Protein AF-A0A0Q8HDQ4-F1 (afdb_monomer_lite)

pLDDT: mean 77.6, std 15.16, range [43.41, 92.31]

Foldseek 3Di:
DDDDPPPPPPPDQDDQQDFLVNLCVDPLSVVVLVVVLVVDDDDDDPVVSVVVSCVRRRGGNNVCCVVVPNPDHPLNSVCSSCVSRVNNVVNVVVVVVVVVVVVVVVVVVVVD

Secondary structure (DSSP, 8-state):
-----------SPP-TTSBHHHHTTSHHHHHHHHHHHHHSPP-SSHHHHHHHHHHHHTSBHHHHHHHTTTSS-HHHHHHHHHHHTT-HHHHHHHHHHHHHHHHHHHHHHTT-

Radius of gyration: 17.99 Å; chains: 1; bounding box: 33×71×30 Å

Structure (mmCIF, N/CA/C/O backbone):
data_AF-A0A0Q8HDQ4-F1
#
_entry.id   AF-A0A0Q8HDQ4-F1
#
loop_
_atom_site.group_PDB
_atom_site.id
_atom_site.type_symbol
_atom_site.label_atom_id
_atom_site.label_alt_id
_atom_site.label_comp_id
_atom_site.label_asym_id
_atom_site.label_entity_id
_atom_site.label_seq_id
_atom_site.pdbx_PDB_ins_code
_atom_site.Cartn_x
_atom_site.Cartn_y
_atom_site.Cartn_z
_atom_site.occupancy
_atom_site.B_iso_or_equiv
_atom_site.auth_seq_id
_atom_site.auth_comp_id
_atom_site.auth_asym_id
_atom_site.auth_atom_id
_atom_site.pdbx_PDB_model_num
ATOM 1 N N . MET A 1 1 ? 16.763 31.680 3.821 1.00 43.41 1 MET A N 1
ATOM 2 C CA . MET A 1 1 ? 16.772 30.256 3.431 1.00 43.41 1 MET A CA 1
ATOM 3 C C . MET A 1 1 ? 15.370 29.881 2.967 1.00 43.41 1 MET A C 1
ATOM 5 O O . MET A 1 1 ? 14.511 29.736 3.828 1.00 43.41 1 MET A O 1
ATOM 9 N N . PRO A 1 2 ? 15.071 29.821 1.659 1.00 46.78 2 PRO A N 1
ATOM 10 C CA . PRO A 1 2 ? 13.781 29.319 1.203 1.00 46.78 2 PRO A CA 1
ATOM 11 C C . PRO A 1 2 ? 13.839 27.786 1.158 1.00 46.78 2 PRO A C 1
ATOM 13 O O . PRO A 1 2 ? 14.585 27.210 0.372 1.00 46.78 2 PRO A O 1
ATOM 16 N N . HIS A 1 3 ? 13.084 27.126 2.036 1.00 46.81 3 HIS A N 1
ATOM 17 C CA . HIS A 1 3 ? 12.751 25.715 1.873 1.00 46.81 3 HIS A CA 1
ATOM 18 C C . HIS A 1 3 ? 11.650 25.639 0.818 1.00 46.81 3 HIS A C 1
ATOM 20 O O . HIS A 1 3 ? 10.523 26.051 1.071 1.00 46.81 3 HIS A O 1
ATOM 26 N N . ASP A 1 4 ? 12.005 25.182 -0.374 1.00 47.94 4 ASP A N 1
ATOM 27 C CA . ASP A 1 4 ? 11.075 24.851 -1.449 1.00 47.94 4 ASP A CA 1
ATOM 28 C C . ASP A 1 4 ? 10.569 23.416 -1.197 1.00 47.94 4 ASP A C 1
ATOM 30 O O . ASP A 1 4 ? 11.363 22.478 -1.314 1.00 47.94 4 ASP A O 1
ATOM 34 N N . PRO A 1 5 ? 9.300 23.184 -0.804 1.00 53.31 5 PRO A N 1
ATOM 35 C CA . PRO A 1 5 ? 8.739 21.844 -0.720 1.00 53.31 5 PRO A CA 1
ATOM 36 C C . PRO A 1 5 ? 8.200 21.422 -2.093 1.00 53.31 5 PRO A C 1
ATOM 38 O O . PRO A 1 5 ? 7.089 20.910 -2.206 1.00 53.31 5 PRO A O 1
ATOM 41 N N . SER A 1 6 ? 8.956 21.646 -3.168 1.00 46.50 6 SER A N 1
ATOM 42 C CA . SER A 1 6 ? 8.668 20.989 -4.437 1.00 46.50 6 SER A CA 1
ATOM 43 C C . SER A 1 6 ? 8.929 19.493 -4.251 1.00 46.50 6 SER A C 1
ATOM 45 O O . SER A 1 6 ? 10.066 19.121 -3.943 1.00 46.50 6 SER A O 1
ATOM 47 N N . PRO A 1 7 ? 7.928 18.603 -4.418 1.00 52.22 7 PRO A N 1
ATOM 48 C CA . PRO A 1 7 ? 8.157 17.170 -4.366 1.00 52.22 7 PRO A CA 1
ATOM 49 C C . PRO A 1 7 ? 9.089 16.830 -5.523 1.00 52.22 7 PRO A C 1
ATOM 51 O O . PRO A 1 7 ? 8.681 16.762 -6.683 1.00 52.22 7 PRO A O 1
ATOM 54 N N . SER A 1 8 ? 10.377 16.707 -5.198 1.00 53.53 8 SER A N 1
ATOM 55 C CA . SER A 1 8 ? 11.424 16.335 -6.135 1.00 53.53 8 SER A CA 1
ATOM 56 C C . SER A 1 8 ? 10.927 15.150 -6.956 1.00 53.53 8 SER A C 1
ATOM 58 O O . SER A 1 8 ? 10.565 14.108 -6.407 1.00 53.53 8 SER A O 1
ATOM 60 N N . LYS A 1 9 ? 10.818 15.350 -8.276 1.00 54.94 9 LYS A N 1
ATOM 61 C CA . LYS A 1 9 ? 10.489 14.301 -9.246 1.00 54.94 9 LYS A CA 1
ATOM 62 C C . LYS A 1 9 ? 11.331 13.086 -8.871 1.00 54.94 9 LYS A C 1
ATOM 64 O O . LYS A 1 9 ? 12.553 13.181 -8.910 1.00 54.94 9 LYS A O 1
ATOM 69 N N . ILE A 1 10 ? 10.705 11.993 -8.444 1.00 56.38 10 ILE A N 1
ATOM 70 C CA . ILE A 1 10 ? 11.423 10.823 -7.932 1.00 56.38 10 ILE A CA 1
ATOM 71 C C . ILE A 1 10 ? 12.290 10.272 -9.078 1.00 56.38 10 ILE A C 1
ATOM 73 O O . ILE A 1 10 ? 11.783 9.651 -10.007 1.00 56.38 10 ILE A O 1
ATOM 77 N N . VAL A 1 11 ? 13.596 10.570 -9.051 1.00 65.56 11 VAL A N 1
ATOM 78 C CA . VAL A 1 11 ? 14.577 10.142 -10.074 1.00 65.56 11 VAL A CA 1
ATOM 79 C C . VAL A 1 11 ? 15.029 8.695 -9.831 1.00 65.56 11 VAL A C 1
ATOM 81 O O . VAL A 1 11 ? 15.531 8.028 -10.734 1.00 65.56 11 VAL A O 1
ATOM 84 N N . ARG A 1 12 ? 14.831 8.182 -8.610 1.00 75.69 12 ARG A N 1
ATOM 85 C CA . ARG A 1 12 ? 15.217 6.825 -8.208 1.00 75.69 12 ARG A CA 1
ATOM 86 C C . ARG A 1 12 ? 14.105 5.806 -8.499 1.00 75.69 12 ARG A C 1
ATOM 88 O O . ARG A 1 12 ? 12.934 6.133 -8.331 1.00 75.69 12 ARG A O 1
ATOM 95 N N . PRO A 1 13 ? 14.439 4.562 -8.885 1.00 87.00 13 PRO A N 1
ATOM 96 C CA . PRO A 1 13 ? 13.456 3.485 -8.942 1.00 87.00 13 PRO A CA 1
ATOM 97 C C . PRO A 1 13 ? 12.749 3.309 -7.593 1.00 87.00 13 PRO A C 1
ATOM 99 O O . PRO A 1 13 ? 13.385 3.416 -6.542 1.00 87.00 13 PRO A O 1
ATOM 102 N N . PHE A 1 14 ? 11.457 2.992 -7.621 1.00 88.56 14 PHE A N 1
ATOM 103 C CA . PHE A 1 14 ? 10.707 2.647 -6.416 1.00 88.56 14 PHE A CA 1
ATOM 104 C C . PHE A 1 14 ? 11.253 1.362 -5.794 1.00 88.56 14 PHE A C 1
ATOM 106 O O . PHE A 1 14 ? 11.672 0.447 -6.511 1.00 88.56 14 PHE A O 1
ATOM 113 N N . THR A 1 15 ? 11.221 1.281 -4.466 1.00 91.31 15 THR A N 1
ATOM 114 C CA . THR A 1 15 ? 11.668 0.107 -3.701 1.00 91.31 15 THR A CA 1
ATOM 115 C C . THR A 1 15 ? 10.662 -0.231 -2.599 1.00 91.31 15 THR A C 1
ATOM 117 O O . THR A 1 15 ? 9.636 0.429 -2.470 1.00 91.31 15 THR A O 1
ATOM 120 N N . ARG A 1 16 ? 10.950 -1.245 -1.775 1.00 89.81 16 ARG A N 1
ATOM 121 C CA . ARG A 1 16 ? 10.137 -1.588 -0.591 1.00 89.81 16 ARG A CA 1
ATOM 122 C C . ARG A 1 16 ? 10.115 -0.483 0.473 1.00 89.81 16 ARG A C 1
ATOM 124 O O . ARG A 1 16 ? 9.169 -0.412 1.247 1.00 89.81 16 ARG A O 1
ATOM 131 N N . GLN A 1 17 ? 11.132 0.380 0.467 1.00 91.62 17 GLN A N 1
ATOM 132 C CA . GLN A 1 17 ? 11.218 1.554 1.339 1.00 91.62 17 GLN A CA 1
ATOM 133 C C . GLN A 1 17 ? 10.399 2.739 0.815 1.00 91.62 17 GLN A C 1
ATOM 135 O O . GLN A 1 17 ? 10.236 3.730 1.518 1.00 91.62 17 GLN A O 1
ATOM 140 N N . SER A 1 18 ? 9.898 2.663 -0.424 1.00 90.56 18 SER A N 1
ATOM 141 C CA . SER A 1 18 ? 9.025 3.703 -0.955 1.00 90.56 18 SER A CA 1
ATOM 142 C C . SER A 1 18 ? 7.678 3.678 -0.250 1.00 90.56 18 SER A C 1
ATOM 144 O O . SER A 1 18 ? 7.105 2.612 -0.001 1.00 90.56 18 SER A O 1
ATOM 146 N N . THR A 1 19 ? 7.171 4.868 0.044 1.00 92.31 19 THR A N 1
ATOM 147 C CA . THR A 1 19 ? 5.862 5.040 0.674 1.00 92.31 19 THR A CA 1
ATOM 148 C C . THR A 1 19 ? 4.747 4.916 -0.358 1.00 92.31 19 THR A C 1
ATOM 150 O O . THR A 1 19 ? 4.958 5.021 -1.574 1.00 92.31 19 THR A O 1
ATOM 153 N N . VAL A 1 20 ? 3.517 4.717 0.110 1.00 88.75 20 VAL A N 1
ATOM 154 C CA . VAL A 1 20 ? 2.354 4.668 -0.788 1.00 88.75 20 VAL A CA 1
ATOM 155 C C . VAL A 1 20 ? 2.106 6.027 -1.440 1.00 88.75 20 VAL A C 1
ATOM 157 O O . VAL A 1 20 ? 1.733 6.080 -2.614 1.00 88.75 20 VAL A O 1
ATOM 160 N N . LEU A 1 21 ? 2.368 7.124 -0.724 1.00 89.12 21 LEU A N 1
ATOM 161 C CA . LEU A 1 21 ? 2.313 8.477 -1.285 1.00 89.12 21 LEU A CA 1
ATOM 162 C C . LEU A 1 21 ? 3.312 8.669 -2.434 1.00 89.12 21 LEU A C 1
ATOM 164 O O . LEU A 1 21 ? 2.931 9.199 -3.479 1.00 89.12 21 LEU A O 1
ATOM 168 N N . GLU A 1 22 ? 4.550 8.184 -2.294 1.00 89.31 22 GLU A N 1
ATOM 169 C CA . GLU A 1 22 ? 5.536 8.211 -3.383 1.00 89.31 22 GLU A CA 1
ATOM 170 C C . GLU A 1 22 ? 5.033 7.420 -4.603 1.00 89.31 22 GLU A C 1
ATOM 172 O O . GLU A 1 22 ? 5.071 7.904 -5.741 1.00 89.31 22 GLU A O 1
ATOM 177 N N . LEU A 1 23 ? 4.502 6.216 -4.374 1.00 88.12 23 LEU A N 1
ATOM 178 C CA . LEU A 1 23 ? 3.989 5.337 -5.429 1.00 88.12 23 LEU A CA 1
ATOM 179 C C . LEU A 1 23 ? 2.746 5.898 -6.125 1.00 88.12 23 LEU A C 1
ATOM 181 O O . LEU A 1 23 ? 2.555 5.637 -7.316 1.00 88.12 23 LEU A O 1
ATOM 185 N N . ALA A 1 24 ? 1.920 6.689 -5.433 1.00 89.50 24 ALA A N 1
ATOM 186 C CA . ALA A 1 24 ? 0.710 7.319 -5.971 1.00 89.50 24 ALA A CA 1
ATOM 187 C C . ALA A 1 24 ? 0.986 8.343 -7.094 1.00 89.50 24 ALA A C 1
ATOM 189 O O . ALA A 1 24 ? 0.070 8.778 -7.800 1.00 89.50 24 ALA A O 1
ATOM 190 N N . SER A 1 25 ? 2.255 8.675 -7.340 1.00 89.00 25 SER A N 1
ATOM 191 C CA . SER A 1 25 ? 2.685 9.350 -8.571 1.00 89.00 25 SER A CA 1
ATOM 192 C C . SER A 1 25 ? 2.490 8.492 -9.839 1.00 89.00 25 SER A C 1
ATOM 194 O O . SER A 1 25 ? 2.462 9.027 -10.947 1.00 89.00 25 SER A O 1
ATOM 196 N N . THR A 1 26 ? 2.290 7.176 -9.695 1.00 89.50 26 THR A N 1
ATOM 197 C CA . THR A 1 26 ? 2.071 6.204 -10.779 1.00 89.50 26 THR A CA 1
ATOM 198 C C . THR A 1 26 ? 0.646 5.638 -10.776 1.00 89.50 26 THR A C 1
ATOM 200 O O . THR A 1 26 ? -0.008 5.582 -9.736 1.00 89.50 26 THR A O 1
ATOM 203 N N . MET A 1 27 ? 0.155 5.154 -11.926 1.00 90.56 27 MET A N 1
ATOM 204 C CA . MET A 1 27 ? -1.179 4.528 -12.021 1.00 90.56 27 MET A CA 1
ATOM 205 C C . MET A 1 27 ? -1.366 3.320 -11.076 1.00 90.56 27 MET A C 1
ATOM 207 O O . MET A 1 27 ? -2.369 3.298 -10.360 1.00 90.56 27 MET A O 1
ATOM 211 N N . PRO A 1 28 ? -0.426 2.350 -10.992 1.00 89.19 28 PRO A N 1
ATOM 212 C CA . PRO A 1 28 ? -0.534 1.237 -10.045 1.00 89.19 28 PRO A CA 1
ATOM 213 C C . PRO A 1 28 ? -0.565 1.700 -8.586 1.00 89.19 28 PRO A C 1
ATOM 215 O O . PRO A 1 28 ? -1.367 1.202 -7.800 1.00 89.19 28 PRO A O 1
ATOM 218 N N . GLY A 1 29 ? 0.258 2.690 -8.227 1.00 90.50 29 GLY A N 1
ATOM 219 C CA . GLY A 1 29 ? 0.264 3.232 -6.871 1.00 90.50 29 GLY A CA 1
ATOM 220 C C . GLY A 1 29 ? -1.012 3.994 -6.515 1.00 90.50 29 GLY A C 1
ATOM 221 O O . GLY A 1 29 ? -1.472 3.887 -5.384 1.00 90.50 29 GLY A O 1
ATOM 222 N N . ARG A 1 30 ? -1.652 4.690 -7.469 1.00 91.50 30 ARG A N 1
ATOM 223 C CA . ARG A 1 30 ? -2.974 5.314 -7.246 1.00 91.50 30 ARG A CA 1
ATOM 224 C C . ARG A 1 30 ? -4.055 4.278 -6.969 1.00 91.50 30 ARG A C 1
ATOM 226 O O . ARG A 1 30 ? -4.841 4.455 -6.042 1.00 91.50 30 ARG A O 1
ATOM 233 N N . ALA A 1 31 ? -4.078 3.198 -7.750 1.00 90.44 31 ALA A N 1
ATOM 234 C CA . ALA A 1 31 ? -5.017 2.102 -7.534 1.00 90.44 31 ALA A CA 1
ATOM 235 C C . ALA A 1 31 ? -4.795 1.443 -6.163 1.00 90.44 31 ALA A C 1
ATOM 237 O O . ALA A 1 31 ? -5.751 1.200 -5.429 1.00 90.44 31 ALA A O 1
ATOM 238 N N . PHE A 1 32 ? -3.533 1.227 -5.785 1.00 90.12 32 PHE A N 1
ATOM 239 C CA . PHE A 1 32 ? -3.178 0.678 -4.479 1.00 90.12 32 PHE A CA 1
ATOM 240 C C . PHE A 1 32 ? -3.561 1.608 -3.319 1.00 90.12 32 PHE A C 1
ATOM 242 O O . PHE A 1 32 ? -4.183 1.152 -2.362 1.00 90.12 32 PHE A O 1
ATOM 249 N N . LYS A 1 33 ? -3.293 2.918 -3.431 1.00 91.81 33 LYS A N 1
ATOM 250 C CA . LYS A 1 33 ? -3.761 3.929 -2.469 1.00 91.81 33 LYS A CA 1
ATOM 251 C C . LYS A 1 33 ? -5.276 3.842 -2.279 1.00 91.81 33 LYS A C 1
ATOM 253 O O . LYS A 1 33 ? -5.741 3.760 -1.150 1.00 91.81 33 LYS A O 1
ATOM 258 N N . ALA A 1 34 ? -6.043 3.816 -3.370 1.00 90.00 34 ALA A N 1
ATOM 259 C CA . ALA A 1 34 ? -7.501 3.723 -3.296 1.00 90.00 34 ALA A CA 1
ATOM 260 C C . ALA A 1 34 ? -7.976 2.433 -2.605 1.00 90.00 34 ALA A C 1
ATOM 262 O O . ALA A 1 34 ? -8.971 2.452 -1.883 1.00 90.00 34 ALA A O 1
ATOM 263 N N . MET A 1 35 ? -7.265 1.318 -2.800 1.00 89.56 35 MET A N 1
ATOM 264 C CA . MET A 1 35 ? -7.550 0.061 -2.109 1.00 89.56 35 MET A CA 1
ATOM 265 C C . MET A 1 35 ? -7.305 0.171 -0.598 1.00 89.56 35 MET A C 1
ATOM 267 O O . MET A 1 35 ? -8.175 -0.237 0.165 1.00 89.56 35 MET A O 1
ATOM 271 N N . ILE A 1 36 ? -6.175 0.746 -0.169 1.00 87.25 36 ILE A N 1
ATOM 272 C CA . ILE A 1 36 ? -5.872 0.960 1.257 1.00 87.25 36 ILE A CA 1
ATOM 273 C C . ILE A 1 36 ? -6.932 1.852 1.895 1.00 87.25 36 ILE A C 1
ATOM 275 O O . ILE A 1 36 ? -7.518 1.475 2.901 1.00 87.25 36 ILE A O 1
ATOM 279 N N . VAL A 1 37 ? -7.236 2.994 1.273 1.00 87.69 37 VAL A N 1
ATOM 280 C CA . VAL A 1 37 ? -8.222 3.957 1.789 1.00 87.69 37 VAL A CA 1
ATOM 281 C C . VAL A 1 37 ? -9.604 3.318 1.962 1.00 87.69 37 VAL A C 1
ATOM 283 O O . VAL A 1 37 ? -10.307 3.613 2.922 1.00 87.69 37 VAL A O 1
ATOM 286 N N . ARG A 1 38 ? -9.989 2.398 1.069 1.00 86.38 38 ARG A N 1
ATOM 287 C CA . ARG A 1 38 ? -11.241 1.632 1.186 1.00 86.38 38 ARG A CA 1
ATOM 288 C C . ARG A 1 38 ? -11.247 0.613 2.323 1.00 86.38 38 ARG A C 1
ATOM 290 O O . ARG A 1 38 ? -12.324 0.204 2.740 1.00 86.38 38 ARG A O 1
ATOM 297 N N . GLN A 1 39 ? -10.079 0.157 2.764 1.00 84.75 39 GLN A N 1
ATOM 298 C CA . GLN A 1 39 ? -9.933 -0.816 3.848 1.00 84.75 39 GLN A CA 1
ATOM 299 C C . GLN A 1 39 ? -9.703 -0.158 5.211 1.00 84.75 39 GLN A C 1
ATOM 301 O O . GLN A 1 39 ? -9.708 -0.865 6.219 1.00 84.75 39 GLN A O 1
ATOM 306 N N . LEU A 1 40 ? -9.500 1.164 5.256 1.00 82.62 40 LEU A N 1
ATOM 307 C CA . LEU A 1 40 ? -9.365 1.885 6.514 1.00 82.62 40 LEU A CA 1
ATOM 308 C C . LEU A 1 40 ? -10.654 1.778 7.340 1.00 82.62 40 LEU A C 1
ATOM 310 O O . LEU A 1 40 ? -11.754 1.774 6.775 1.00 82.62 40 LEU A O 1
ATOM 314 N N . PRO A 1 41 ? -10.531 1.689 8.675 1.00 81.81 41 PRO A N 1
ATOM 315 C CA . PRO A 1 41 ? -11.690 1.679 9.547 1.00 81.81 41 PRO A CA 1
ATOM 316 C C . PRO A 1 41 ? -12.493 2.979 9.382 1.00 81.81 41 PRO A C 1
ATOM 318 O O . PRO A 1 41 ? -11.911 4.043 9.149 1.00 81.81 41 PRO A O 1
ATOM 321 N N . PRO A 1 42 ? -13.829 2.916 9.504 1.00 80.94 42 PRO A N 1
ATOM 322 C CA . PRO A 1 42 ? -14.652 4.114 9.506 1.00 80.94 42 PRO A CA 1
ATOM 323 C C . PRO A 1 42 ? -14.321 4.961 10.739 1.00 80.94 42 PRO A C 1
ATOM 325 O O . PRO A 1 42 ? -14.175 4.439 11.843 1.00 80.94 42 PRO A O 1
ATOM 328 N N . VAL A 1 43 ? -14.229 6.271 10.545 1.00 85.69 43 VAL A N 1
ATOM 329 C CA . VAL A 1 43 ? -13.969 7.257 11.601 1.00 85.69 43 VAL A CA 1
ATOM 330 C C . VAL A 1 43 ? -15.119 8.254 11.679 1.00 85.69 43 VAL A C 1
ATOM 332 O O . VAL A 1 43 ? -15.886 8.403 10.726 1.00 85.69 43 VAL A O 1
ATOM 335 N N . ALA A 1 44 ? -15.260 8.913 12.829 1.00 76.94 44 ALA A N 1
ATOM 336 C CA . ALA A 1 44 ? -16.388 9.797 13.100 1.00 76.94 44 ALA A CA 1
ATOM 337 C C . ALA A 1 44 ? -16.263 11.153 12.389 1.00 76.94 44 ALA A C 1
ATOM 339 O O . ALA A 1 44 ? -17.279 11.765 12.060 1.00 76.94 44 ALA A O 1
ATOM 340 N N . THR A 1 45 ? -15.035 11.621 12.140 1.00 86.50 45 THR A N 1
ATOM 341 C CA . THR A 1 45 ? -14.784 12.929 11.525 1.00 86.50 45 THR A CA 1
ATOM 342 C C . THR A 1 45 ? -13.901 12.840 10.282 1.00 86.50 45 THR A C 1
ATOM 344 O O . THR A 1 45 ? -13.008 12.001 10.182 1.00 86.50 45 THR A O 1
ATOM 347 N N . GLU A 1 46 ? -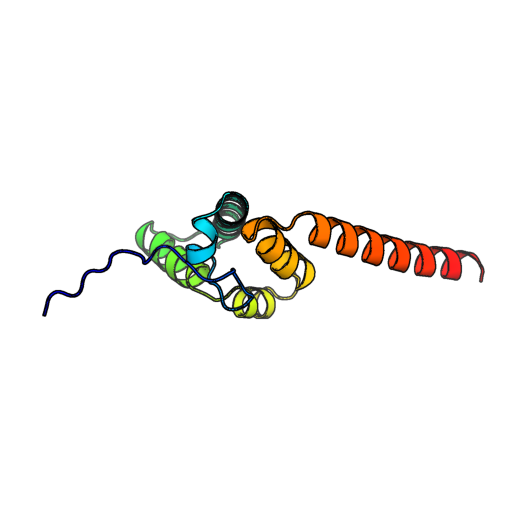14.104 13.764 9.338 1.00 83.50 46 GLU A N 1
ATOM 348 C CA . GLU A 1 46 ? -13.269 13.849 8.129 1.00 83.50 46 GLU A CA 1
ATOM 349 C C . GLU A 1 46 ? -11.812 14.209 8.460 1.00 83.50 46 GLU A C 1
ATOM 351 O O . GLU A 1 46 ? -10.889 13.781 7.776 1.00 83.50 46 GLU A O 1
ATOM 356 N N . LYS A 1 47 ? -11.584 14.955 9.548 1.00 84.69 47 LYS A N 1
ATOM 357 C CA . LYS A 1 47 ? -10.234 15.312 9.994 1.00 84.69 47 LYS A CA 1
ATOM 358 C C . LYS A 1 47 ? -9.460 14.084 10.477 1.00 84.69 47 LYS A C 1
ATOM 360 O O . LYS A 1 47 ? -8.339 13.869 10.032 1.00 84.69 47 LYS A O 1
ATOM 365 N N . GLU A 1 48 ? -10.076 13.249 11.314 1.00 83.81 48 GLU A N 1
ATOM 366 C CA . GLU A 1 48 ? -9.489 11.966 11.733 1.00 83.81 48 GLU A CA 1
ATOM 367 C C . GLU A 1 48 ? -9.273 11.037 10.536 1.00 83.81 48 GLU A C 1
ATOM 369 O O . GLU A 1 48 ? -8.305 10.281 10.500 1.00 83.81 48 GLU A O 1
ATOM 374 N N . ARG A 1 49 ? -10.154 11.115 9.530 1.00 82.44 49 ARG A N 1
ATOM 375 C CA . ARG A 1 49 ? -10.047 10.325 8.300 1.00 82.44 49 ARG A CA 1
ATOM 376 C C . ARG A 1 49 ? -8.801 10.708 7.525 1.00 82.44 49 ARG A C 1
ATOM 378 O O . ARG A 1 49 ? -8.026 9.833 7.151 1.00 82.44 49 ARG A O 1
ATOM 385 N N . GLN A 1 50 ? -8.596 12.006 7.339 1.00 84.56 50 GLN A N 1
ATOM 386 C CA . GLN A 1 50 ? -7.434 12.541 6.647 1.00 84.56 50 GLN A CA 1
ATOM 387 C C . GLN A 1 50 ? -6.138 12.237 7.408 1.00 84.56 50 GLN A C 1
ATOM 389 O O . GLN A 1 50 ? -5.171 11.791 6.799 1.00 84.56 50 GLN A O 1
ATOM 394 N N . GLU A 1 51 ? -6.130 12.397 8.734 1.00 86.06 51 GLU A N 1
ATOM 395 C CA . GLU A 1 51 ? -4.970 12.074 9.576 1.00 86.06 51 GLU A CA 1
ATOM 396 C C . GLU A 1 51 ? -4.617 10.581 9.509 1.00 86.06 51 GLU A C 1
ATOM 398 O O . GLU A 1 51 ? -3.449 10.224 9.356 1.00 86.06 51 GLU A O 1
ATOM 403 N N . LEU A 1 52 ? -5.618 9.697 9.557 1.00 85.81 52 LEU A N 1
ATOM 404 C CA . LEU A 1 52 ? -5.416 8.253 9.442 1.00 85.81 52 LEU A CA 1
ATOM 405 C C . LEU A 1 52 ? -4.934 7.843 8.044 1.00 85.81 52 LEU A C 1
ATOM 407 O O . LEU A 1 52 ? -4.065 6.973 7.917 1.00 85.81 52 LEU A O 1
ATOM 411 N N . GLU A 1 53 ? -5.484 8.461 6.997 1.00 87.44 53 GLU A N 1
ATOM 412 C CA . GLU A 1 53 ? -5.015 8.283 5.624 1.00 87.44 53 GLU A CA 1
ATOM 413 C C . GLU A 1 53 ? -3.553 8.715 5.488 1.00 87.44 53 GLU A C 1
ATOM 415 O O . GLU A 1 53 ? -2.737 7.939 4.991 1.00 87.44 53 GLU A O 1
ATOM 420 N N . ASP A 1 54 ? -3.191 9.903 5.964 1.00 86.25 54 ASP A N 1
ATOM 421 C CA . ASP A 1 54 ? -1.833 10.433 5.837 1.00 86.25 54 ASP A CA 1
ATOM 422 C C . ASP A 1 54 ? -0.820 9.600 6.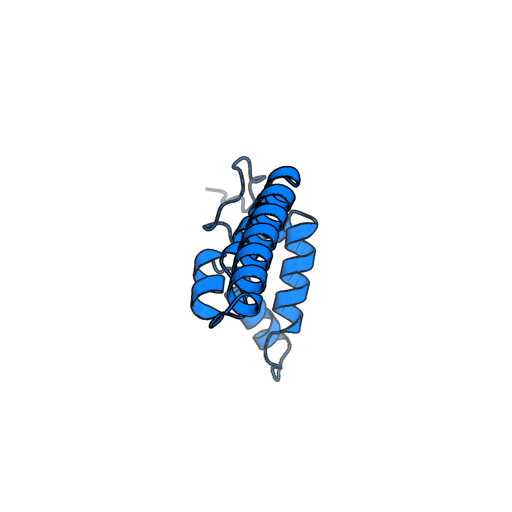635 1.00 86.25 54 ASP A C 1
ATOM 424 O O . ASP A 1 54 ? 0.256 9.283 6.119 1.00 86.25 54 ASP A O 1
ATOM 428 N N . LEU A 1 55 ? -1.190 9.151 7.841 1.00 88.19 55 LEU A N 1
ATOM 429 C CA . LEU A 1 55 ? -0.382 8.230 8.642 1.00 88.19 55 LEU A CA 1
ATOM 430 C C . LEU A 1 55 ? -0.154 6.906 7.912 1.00 88.19 55 LEU A C 1
ATOM 432 O O . LEU A 1 55 ? 0.984 6.466 7.775 1.00 88.19 55 LEU A O 1
ATOM 436 N N . THR A 1 56 ? -1.220 6.282 7.408 1.00 86.25 56 THR A N 1
ATOM 437 C CA . THR A 1 56 ? -1.129 4.957 6.777 1.00 86.25 56 THR A CA 1
ATOM 438 C C . THR A 1 56 ? -0.389 5.016 5.441 1.00 86.25 56 THR A C 1
ATOM 440 O O . THR A 1 56 ? 0.423 4.147 5.129 1.00 86.25 56 THR A O 1
ATOM 443 N N . LEU A 1 57 ? -0.648 6.043 4.630 1.00 88.62 57 LEU A N 1
ATOM 444 C CA . LEU A 1 57 ? -0.055 6.192 3.299 1.00 88.62 57 LEU A CA 1
ATOM 445 C C . LEU A 1 57 ? 1.392 6.707 3.348 1.00 88.62 57 LEU A C 1
ATOM 447 O O . LEU A 1 57 ? 2.142 6.521 2.381 1.00 88.62 57 LEU A O 1
ATOM 451 N N . GLY A 1 58 ? 1.777 7.341 4.458 1.00 87.56 58 GLY A N 1
ATOM 452 C CA . GLY A 1 58 ? 3.146 7.752 4.755 1.00 87.56 58 GLY A CA 1
ATOM 453 C C . GLY A 1 58 ? 4.069 6.597 5.145 1.00 87.56 58 GLY A C 1
ATOM 454 O O . GLY A 1 58 ? 5.287 6.766 5.102 1.00 87.56 58 GLY A O 1
ATOM 455 N N . LEU A 1 59 ? 3.528 5.420 5.475 1.00 89.12 59 LEU A N 1
ATOM 456 C CA . LEU A 1 59 ? 4.343 4.257 5.815 1.00 89.12 59 LEU A CA 1
ATOM 457 C C . LEU A 1 59 ? 5.043 3.659 4.579 1.00 89.12 59 LEU A C 1
ATOM 459 O O . LEU A 1 59 ? 4.466 3.629 3.481 1.00 89.12 59 LEU A O 1
ATOM 463 N N . PRO A 1 60 ? 6.272 3.134 4.744 1.00 91.56 60 PRO A N 1
ATOM 464 C CA . PRO A 1 60 ? 6.915 2.295 3.739 1.00 91.56 60 PRO A CA 1
ATOM 465 C C . PRO A 1 60 ? 6.080 1.050 3.417 1.00 91.56 60 PRO A C 1
ATOM 467 O O . PRO A 1 60 ? 5.406 0.495 4.290 1.00 91.56 60 PRO A O 1
ATOM 470 N N . LEU A 1 61 ? 6.171 0.555 2.177 1.00 89.25 61 LEU A N 1
ATOM 471 C CA . LEU A 1 61 ? 5.511 -0.699 1.788 1.00 89.25 61 LEU A CA 1
ATOM 472 C C . LEU A 1 61 ? 5.918 -1.887 2.668 1.00 89.25 61 LEU A C 1
ATOM 474 O O . LEU A 1 61 ? 5.077 -2.735 2.947 1.00 89.25 61 LEU A O 1
ATOM 478 N N . GLU A 1 62 ? 7.183 -1.960 3.083 1.00 91.06 62 GLU A N 1
ATOM 479 C CA . GLU A 1 62 ? 7.670 -2.984 4.018 1.00 91.06 62 GLU A CA 1
ATOM 480 C C . GLU A 1 62 ? 6.873 -2.980 5.324 1.00 91.06 62 GLU A C 1
ATOM 482 O O . GLU A 1 62 ? 6.280 -3.993 5.685 1.00 91.06 62 GLU A O 1
ATOM 487 N N . THR A 1 63 ? 6.764 -1.818 5.964 1.00 89.94 63 THR A N 1
ATOM 488 C CA . THR A 1 63 ? 6.012 -1.663 7.210 1.00 89.94 63 THR A CA 1
ATOM 489 C C . THR A 1 63 ? 4.537 -2.017 7.022 1.00 89.94 63 THR A C 1
ATOM 491 O O . THR A 1 63 ? 3.941 -2.665 7.877 1.00 89.94 63 THR A O 1
ATOM 494 N N . LEU A 1 64 ? 3.940 -1.664 5.878 1.00 88.50 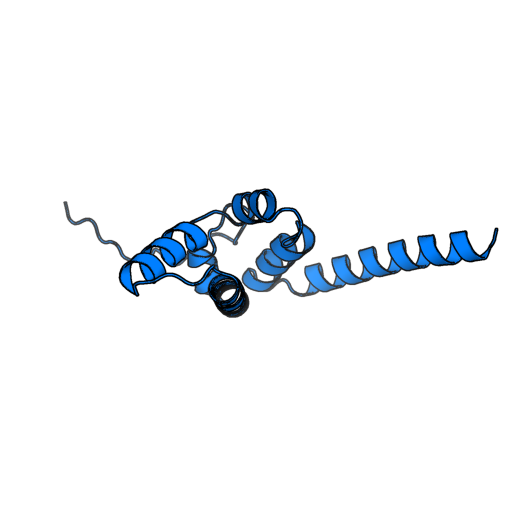64 LEU A N 1
ATOM 495 C CA . LEU A 1 64 ? 2.565 -2.065 5.571 1.00 88.50 64 LEU A CA 1
ATOM 496 C C . LEU A 1 64 ? 2.413 -3.582 5.425 1.00 88.50 64 LEU A C 1
ATOM 498 O O . LEU A 1 64 ? 1.413 -4.123 5.879 1.00 88.50 64 LEU A O 1
ATOM 502 N N . VAL A 1 65 ? 3.372 -4.283 4.814 1.00 89.25 65 VAL A N 1
ATOM 503 C CA . VAL A 1 65 ? 3.340 -5.754 4.703 1.00 89.25 65 VAL A CA 1
ATOM 504 C C . VAL A 1 65 ? 3.419 -6.400 6.085 1.00 89.25 65 VAL A C 1
ATOM 506 O O . VAL A 1 65 ? 2.654 -7.320 6.371 1.00 89.25 65 VAL A O 1
ATOM 509 N N . GLU A 1 66 ? 4.307 -5.904 6.945 1.00 88.31 66 GLU A N 1
ATOM 510 C CA . GLU A 1 66 ? 4.498 -6.411 8.307 1.00 88.31 66 GLU A CA 1
ATOM 511 C C . GLU A 1 66 ? 3.254 -6.211 9.181 1.00 88.31 66 GLU A C 1
ATOM 513 O O . GLU A 1 66 ? 2.814 -7.144 9.851 1.00 88.31 66 GLU A O 1
ATOM 518 N N . LEU A 1 67 ? 2.638 -5.027 9.119 1.00 87.94 67 LEU A N 1
ATOM 519 C CA . LEU A 1 67 ? 1.436 -4.694 9.892 1.00 87.94 67 LEU A CA 1
ATOM 520 C C . LEU A 1 67 ? 0.155 -5.317 9.333 1.00 87.94 67 LEU A C 1
ATOM 522 O O . LEU A 1 67 ? -0.866 -5.368 10.011 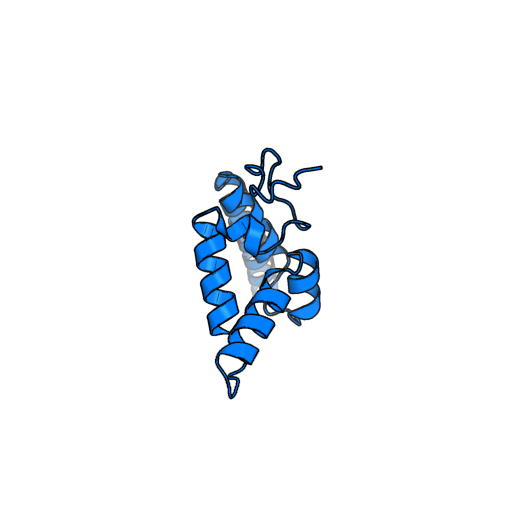1.00 87.94 67 LEU A O 1
ATOM 526 N N . SER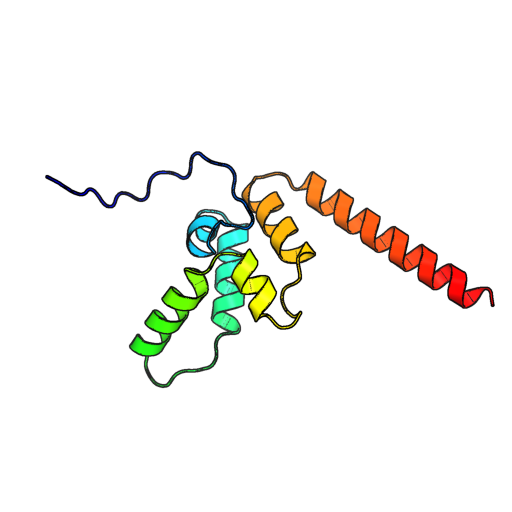 A 1 68 ? 0.175 -5.782 8.086 1.00 82.56 68 SER A N 1
ATOM 527 C CA . SER A 1 68 ? -1.033 -6.245 7.413 1.00 82.56 68 SER A CA 1
ATOM 528 C C . SER A 1 68 ? -1.497 -7.646 7.844 1.00 82.56 68 SER A C 1
ATOM 530 O O . SER A 1 68 ? -2.496 -8.128 7.297 1.00 82.56 68 SER A O 1
ATOM 532 N N . GLU A 1 69 ? -0.792 -8.318 8.761 1.00 83.12 69 GLU A N 1
ATOM 533 C CA . GLU A 1 69 ? -1.130 -9.664 9.264 1.00 83.12 69 GLU A CA 1
ATOM 534 C C . GLU A 1 69 ? -1.408 -10.675 8.129 1.00 83.12 69 GLU A C 1
ATOM 536 O O . GLU A 1 69 ? -2.292 -11.526 8.201 1.00 83.12 69 GLU A O 1
ATOM 541 N N . GLY A 1 70 ? -0.675 -10.550 7.016 1.00 79.88 70 GLY A N 1
ATOM 542 C CA . GLY A 1 70 ? -0.804 -11.427 5.849 1.00 79.88 70 GLY A CA 1
ATOM 543 C C . GLY A 1 70 ? -1.852 -11.024 4.802 1.00 79.88 70 GLY A C 1
ATOM 544 O O . GLY A 1 70 ? -1.897 -11.663 3.750 1.00 79.88 70 GLY A O 1
ATOM 545 N N . LYS A 1 71 ? -2.649 -9.960 5.006 1.00 82.69 71 LYS A N 1
ATOM 546 C CA . LYS A 1 71 ? -3.569 -9.448 3.957 1.00 82.69 71 LYS A CA 1
ATOM 547 C C . LYS A 1 71 ? -2.801 -8.832 2.776 1.00 82.69 71 LYS A C 1
ATOM 549 O O . LYS A 1 71 ? -3.198 -8.989 1.623 1.00 82.69 71 LYS A O 1
ATOM 554 N N . LEU A 1 72 ? -1.671 -8.186 3.055 1.00 86.75 72 LEU A N 1
ATOM 555 C CA . LEU A 1 72 ? -0.696 -7.698 2.092 1.00 86.75 72 LEU A CA 1
ATOM 556 C C . LEU A 1 72 ? 0.534 -8.598 2.166 1.00 86.75 72 LEU A C 1
ATOM 558 O O . LEU A 1 72 ? 1.223 -8.651 3.178 1.00 86.75 72 LEU A O 1
ATOM 562 N N . THR A 1 73 ? 0.813 -9.320 1.086 1.00 88.06 73 THR A N 1
ATOM 563 C CA . THR A 1 73 ? 1.981 -10.204 1.020 1.00 88.06 73 THR A CA 1
ATOM 564 C C . THR A 1 73 ? 3.156 -9.508 0.344 1.00 88.06 73 THR A C 1
ATOM 566 O O . THR A 1 73 ? 2.977 -8.641 -0.516 1.00 88.06 73 THR A O 1
ATOM 569 N N . TRP 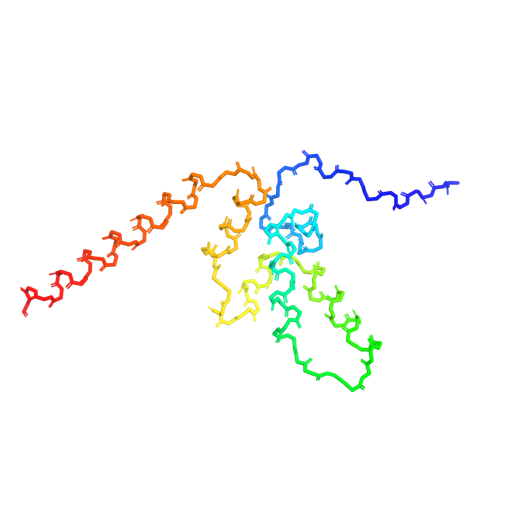A 1 74 ? 4.373 -9.969 0.641 1.00 88.00 74 TRP A N 1
ATOM 570 C CA . TRP A 1 74 ? 5.588 -9.541 -0.059 1.00 88.00 74 TRP A CA 1
ATOM 571 C C . TRP A 1 74 ? 5.493 -9.679 -1.585 1.00 88.00 74 TRP A C 1
ATOM 573 O O . TRP A 1 74 ? 6.035 -8.854 -2.315 1.00 88.00 74 TRP A O 1
ATOM 583 N N . GLY A 1 75 ? 4.750 -10.675 -2.082 1.00 87.12 75 GLY A N 1
ATOM 584 C CA . GLY A 1 75 ? 4.503 -10.840 -3.514 1.00 87.12 75 GLY A CA 1
ATOM 585 C C . GLY A 1 75 ? 3.672 -9.704 -4.120 1.00 87.12 75 GLY A C 1
ATOM 586 O O . GLY A 1 75 ? 3.953 -9.282 -5.243 1.00 87.12 75 GLY A O 1
ATOM 587 N N . ILE A 1 76 ? 2.687 -9.180 -3.382 1.00 86.56 76 ILE A N 1
ATOM 588 C CA . ILE A 1 76 ? 1.869 -8.035 -3.813 1.00 86.56 76 ILE A CA 1
ATOM 589 C C . ILE A 1 76 ? 2.709 -6.757 -3.786 1.00 86.56 76 ILE A C 1
ATOM 591 O O . ILE A 1 76 ? 2.734 -6.036 -4.783 1.00 86.56 76 ILE A O 1
ATOM 595 N N . ALA A 1 77 ? 3.446 -6.513 -2.698 1.00 88.69 77 ALA A N 1
ATOM 596 C CA . ALA A 1 77 ? 4.319 -5.345 -2.573 1.00 88.69 77 ALA A CA 1
ATOM 597 C C . ALA A 1 77 ? 5.395 -5.311 -3.673 1.00 88.69 77 ALA A C 1
ATOM 599 O O . ALA A 1 77 ? 5.560 -4.300 -4.354 1.00 88.69 77 ALA A O 1
ATOM 600 N N . ASP A 1 78 ? 6.065 -6.437 -3.929 1.00 89.56 78 ASP A N 1
ATOM 601 C CA . ASP A 1 78 ? 7.067 -6.525 -4.991 1.00 89.56 78 ASP A CA 1
ATOM 602 C C . ASP A 1 78 ? 6.452 -6.356 -6.392 1.00 89.56 78 ASP A C 1
ATOM 604 O O . ASP A 1 78 ? 7.069 -5.754 -7.273 1.00 89.56 78 ASP A O 1
ATOM 608 N N . SER A 1 79 ? 5.233 -6.861 -6.613 1.00 87.25 79 SER A N 1
ATOM 609 C CA . SER A 1 79 ? 4.524 -6.676 -7.886 1.00 87.25 79 SER A CA 1
ATOM 610 C C . SER A 1 79 ? 4.140 -5.217 -8.103 1.00 87.25 79 SER A C 1
ATOM 612 O O . SER A 1 79 ? 4.293 -4.701 -9.208 1.00 87.25 79 SER A O 1
ATOM 614 N N . LEU A 1 80 ? 3.694 -4.530 -7.051 1.00 88.81 80 LEU A N 1
ATOM 615 C CA . LEU A 1 80 ? 3.401 -3.103 -7.094 1.00 88.81 80 LEU A CA 1
ATOM 616 C C . LEU A 1 80 ? 4.653 -2.292 -7.442 1.00 88.81 80 LEU A C 1
ATOM 618 O O . LEU A 1 80 ? 4.596 -1.435 -8.322 1.00 88.81 80 LEU A O 1
ATOM 622 N N . VAL A 1 81 ? 5.789 -2.603 -6.812 1.00 90.31 81 VAL A N 1
ATOM 623 C CA . VAL A 1 81 ? 7.082 -1.969 -7.104 1.00 90.31 81 VAL A CA 1
ATOM 624 C C . VAL A 1 81 ? 7.510 -2.219 -8.553 1.00 90.31 81 VAL A C 1
ATOM 626 O O . VAL A 1 81 ? 7.937 -1.290 -9.240 1.00 90.31 81 VAL A O 1
ATOM 629 N N . ASP A 1 82 ? 7.383 -3.447 -9.058 1.00 89.31 82 ASP A N 1
ATOM 630 C CA . ASP A 1 82 ? 7.725 -3.763 -10.448 1.00 89.31 82 ASP A CA 1
ATOM 631 C C . ASP A 1 82 ? 6.807 -3.041 -11.448 1.00 89.31 82 ASP A C 1
ATOM 633 O O . ASP A 1 82 ? 7.290 -2.530 -12.463 1.00 89.31 82 ASP A O 1
ATOM 637 N N . LEU A 1 83 ? 5.505 -2.936 -11.162 1.00 88.06 83 LEU A N 1
ATOM 638 C CA . LEU A 1 83 ? 4.552 -2.193 -11.993 1.00 88.06 83 LEU A CA 1
ATOM 639 C C . LEU A 1 83 ? 4.820 -0.684 -11.968 1.00 88.06 83 LEU A C 1
ATOM 641 O O . LEU A 1 83 ? 4.847 -0.056 -13.027 1.00 88.06 83 LEU A O 1
ATOM 645 N N . ALA A 1 84 ? 5.070 -0.105 -10.791 1.00 88.06 84 ALA A N 1
ATOM 646 C CA . ALA A 1 84 ? 5.410 1.310 -10.640 1.00 88.06 84 ALA A CA 1
ATOM 647 C C . ALA A 1 84 ? 6.708 1.665 -11.387 1.00 88.06 84 ALA A C 1
ATOM 649 O O . ALA A 1 84 ? 6.809 2.722 -12.007 1.00 88.06 84 ALA A O 1
ATOM 650 N N . ASN A 1 85 ? 7.664 0.732 -11.426 1.00 89.06 85 ASN A N 1
ATOM 651 C CA . ASN A 1 85 ? 8.911 0.851 -12.182 1.00 89.06 85 ASN A CA 1
ATOM 652 C C . ASN A 1 85 ? 8.791 0.482 -13.676 1.00 89.06 85 ASN A C 1
ATOM 654 O O . ASN A 1 85 ? 9.817 0.379 -14.351 1.00 89.06 85 ASN A O 1
ATOM 658 N N . ARG A 1 86 ? 7.577 0.265 -14.209 1.00 84.88 86 ARG A N 1
ATOM 659 C CA . ARG A 1 86 ? 7.319 -0.131 -15.611 1.00 84.88 86 ARG A CA 1
ATOM 660 C C . ARG A 1 86 ? 8.045 -1.421 -16.034 1.00 84.88 86 ARG A C 1
ATOM 662 O O . ARG A 1 86 ? 8.512 -1.539 -17.165 1.00 84.88 86 ARG A O 1
ATOM 669 N N . LYS A 1 87 ? 8.135 -2.409 -15.138 1.00 84.56 87 LYS A N 1
ATOM 670 C CA . LYS A 1 87 ? 8.744 -3.734 -15.382 1.00 84.56 87 LYS A CA 1
ATOM 671 C C . LYS A 1 87 ? 7.719 -4.885 -15.278 1.00 84.56 87 LYS A C 1
ATOM 673 O O . LYS A 1 87 ? 7.953 -5.836 -14.527 1.00 84.56 87 LYS A O 1
ATOM 678 N N . PRO A 1 88 ? 6.604 -4.865 -16.038 1.00 77.19 88 PRO A N 1
ATOM 679 C CA . PRO A 1 88 ? 5.521 -5.854 -15.918 1.00 77.19 88 PRO A CA 1
ATOM 680 C C . PRO A 1 88 ? 5.961 -7.305 -16.186 1.00 77.19 88 PRO A C 1
ATOM 682 O O . PRO A 1 88 ? 5.430 -8.239 -15.589 1.00 77.19 88 PRO A O 1
ATOM 685 N N . GLN A 1 89 ? 6.992 -7.518 -17.008 1.00 77.25 89 GLN A N 1
ATOM 686 C CA . GLN A 1 89 ? 7.578 -8.834 -17.285 1.00 77.25 89 GLN A CA 1
ATOM 687 C C . GLN A 1 89 ? 8.063 -9.573 -16.024 1.00 77.25 89 GLN A C 1
ATOM 689 O O . GLN A 1 89 ? 8.051 -10.805 -15.980 1.00 77.25 89 GLN A O 1
ATOM 694 N N . ARG A 1 90 ? 8.468 -8.843 -14.974 1.00 74.81 90 ARG A N 1
ATOM 695 C CA . ARG A 1 90 ? 8.907 -9.438 -13.700 1.00 74.81 90 ARG A CA 1
ATOM 696 C C . ARG A 1 90 ? 7.732 -9.976 -12.884 1.00 74.81 90 ARG A C 1
ATOM 698 O O . ARG A 1 90 ? 7.871 -11.023 -12.253 1.00 74.81 90 ARG A O 1
ATOM 705 N N . VAL A 1 91 ? 6.570 -9.329 -12.977 1.00 72.00 91 VAL A N 1
ATOM 706 C CA . VAL A 1 91 ? 5.317 -9.770 -12.344 1.00 72.00 91 VAL A CA 1
ATOM 707 C C . VAL A 1 91 ? 4.851 -11.091 -12.950 1.00 72.00 91 VAL A C 1
ATOM 709 O O . VAL A 1 91 ? 4.598 -12.050 -12.225 1.00 72.00 91 VAL A O 1
ATOM 712 N N . ILE A 1 92 ? 4.836 -11.182 -14.283 1.00 64.25 92 ILE A N 1
ATOM 713 C CA . ILE A 1 92 ? 4.427 -12.393 -15.013 1.00 64.25 92 ILE A CA 1
ATOM 714 C C . ILE A 1 92 ? 5.346 -13.568 -14.661 1.00 64.25 92 ILE A C 1
ATOM 716 O O . ILE A 1 92 ? 4.874 -14.659 -14.352 1.00 64.25 92 ILE A O 1
ATOM 720 N N . ARG A 1 93 ? 6.665 -13.342 -14.616 1.00 65.88 93 ARG A N 1
ATOM 721 C CA . ARG A 1 93 ? 7.635 -14.381 -14.242 1.00 65.88 93 ARG A CA 1
ATOM 722 C C . ARG A 1 93 ? 7.432 -14.890 -12.807 1.00 65.88 93 ARG A C 1
ATOM 724 O O . ARG A 1 93 ? 7.589 -16.088 -12.573 1.00 65.88 93 ARG A O 1
ATOM 731 N N . ARG A 1 94 ? 7.052 -14.023 -11.858 1.00 62.94 94 ARG A N 1
ATOM 732 C CA . ARG A 1 94 ? 6.696 -14.443 -10.489 1.00 62.94 94 ARG A CA 1
ATOM 733 C C . ARG A 1 94 ? 5.361 -15.193 -10.436 1.00 62.94 94 ARG A C 1
ATOM 735 O O . ARG A 1 94 ? 5.291 -16.221 -9.769 1.00 62.94 94 ARG A O 1
ATOM 742 N N . GLY A 1 95 ? 4.343 -14.740 -11.172 1.00 56.72 95 GLY A N 1
ATOM 743 C CA . GLY A 1 95 ? 3.042 -15.415 -11.260 1.00 56.72 95 GLY A CA 1
ATOM 744 C C . GLY A 1 95 ? 3.138 -16.823 -11.855 1.00 56.72 95 GLY A C 1
ATOM 745 O O . GLY A 1 95 ? 2.579 -17.771 -11.307 1.00 56.72 95 GLY A O 1
ATOM 746 N N . VAL A 1 96 ? 3.933 -16.991 -12.915 1.00 58.00 96 VAL A N 1
ATOM 747 C CA . VAL A 1 96 ? 4.194 -18.299 -13.541 1.00 58.00 96 VAL A CA 1
ATOM 748 C C . VAL A 1 96 ? 5.010 -19.212 -12.615 1.00 58.00 96 VAL A C 1
ATOM 750 O O . VAL A 1 96 ? 4.706 -20.398 -12.503 1.00 58.00 96 VAL A O 1
ATOM 753 N N . GLY A 1 97 ? 6.001 -18.676 -11.892 1.00 55.22 97 GLY A N 1
ATOM 754 C CA . GLY A 1 97 ? 6.783 -19.444 -10.914 1.00 55.22 97 GLY A CA 1
ATOM 755 C C . GLY A 1 97 ? 5.959 -19.931 -9.713 1.00 55.22 97 GLY A C 1
ATOM 756 O O . GLY A 1 97 ? 6.092 -21.085 -9.302 1.00 55.22 97 GLY A O 1
ATOM 757 N N . ALA A 1 98 ? 5.068 -19.087 -9.186 1.00 55.78 98 ALA A N 1
ATOM 758 C CA . ALA A 1 98 ? 4.161 -19.446 -8.095 1.00 55.78 98 ALA A CA 1
ATOM 759 C C . ALA A 1 98 ? 3.091 -20.462 -8.540 1.00 55.78 98 ALA A C 1
ATOM 761 O O . ALA A 1 98 ? 2.838 -21.440 -7.833 1.00 55.78 98 ALA A O 1
ATOM 762 N N . GLY A 1 99 ? 2.525 -20.292 -9.742 1.00 51.38 99 GLY A N 1
ATOM 763 C CA . GLY A 1 99 ? 1.570 -21.236 -10.329 1.00 51.38 99 GLY A CA 1
ATOM 764 C C . GLY A 1 99 ? 2.182 -22.615 -10.594 1.00 51.38 99 GLY A C 1
ATOM 765 O O . GLY A 1 99 ? 1.586 -23.632 -10.244 1.00 51.38 99 GLY A O 1
ATOM 766 N N . ALA A 1 100 ? 3.408 -22.668 -11.123 1.00 54.50 100 ALA A N 1
ATOM 767 C CA . ALA A 1 100 ? 4.120 -23.924 -11.361 1.00 54.50 100 ALA A CA 1
ATOM 768 C C . ALA A 1 100 ? 4.449 -24.676 -10.056 1.00 54.50 100 ALA A C 1
ATOM 770 O O . ALA A 1 100 ? 4.336 -25.903 -10.000 1.00 54.50 100 ALA A O 1
ATOM 771 N N . ALA A 1 101 ? 4.811 -23.962 -8.984 1.00 56.31 101 ALA A N 1
ATOM 772 C CA . ALA A 1 101 ? 5.063 -24.564 -7.675 1.00 56.31 101 ALA A CA 1
ATOM 773 C C . ALA A 1 101 ? 3.778 -25.113 -7.024 1.00 56.31 101 ALA A C 1
ATOM 775 O O . ALA A 1 101 ? 3.797 -26.211 -6.461 1.00 56.31 101 ALA A O 1
ATOM 776 N N . ALA A 1 102 ? 2.657 -24.396 -7.149 1.00 58.09 102 ALA A N 1
ATOM 777 C CA . ALA A 1 102 ? 1.354 -24.840 -6.656 1.00 58.09 102 ALA A CA 1
ATOM 778 C C . ALA A 1 102 ? 0.837 -26.076 -7.420 1.00 58.09 102 ALA A C 1
ATOM 780 O O . ALA A 1 102 ? 0.442 -27.063 -6.796 1.00 58.09 102 ALA A O 1
ATOM 781 N N . LEU A 1 103 ? 0.948 -26.086 -8.754 1.00 58.62 103 LEU A N 1
ATOM 782 C CA . LEU A 1 103 ? 0.622 -27.241 -9.604 1.00 58.62 103 LEU A CA 1
ATOM 783 C C . LEU A 1 103 ? 1.482 -28.468 -9.276 1.00 58.62 103 LEU A C 1
ATOM 785 O O . LEU A 1 103 ? 0.965 -29.582 -9.180 1.00 58.62 103 LEU A O 1
ATOM 789 N N . LYS A 1 104 ? 2.786 -28.283 -9.043 1.00 56.72 104 LYS A N 1
ATOM 790 C CA . LYS A 1 104 ? 3.695 -29.379 -8.668 1.00 56.72 104 LYS A CA 1
ATOM 791 C C . LYS A 1 104 ? 3.374 -29.967 -7.289 1.00 56.72 104 LYS A C 1
ATOM 793 O O . LYS A 1 104 ? 3.569 -31.160 -7.066 1.00 56.72 104 LYS A O 1
ATOM 798 N N . LYS A 1 105 ? 2.872 -29.151 -6.356 1.00 57.56 105 LYS A N 1
ATOM 799 C CA . LYS A 1 105 ? 2.466 -29.612 -5.020 1.00 57.56 105 LYS A CA 1
ATOM 800 C C . LYS A 1 105 ? 1.116 -30.341 -5.061 1.00 57.56 105 LYS A C 1
ATOM 802 O O . LYS A 1 105 ? 0.994 -31.395 -4.444 1.00 57.56 105 LYS A O 1
ATOM 807 N N . GLY A 1 106 ? 0.160 -29.846 -5.851 1.00 55.44 106 GLY A N 1
ATOM 808 C CA . GLY A 1 106 ? -1.144 -30.491 -6.059 1.00 55.44 106 GLY A CA 1
ATOM 809 C C . GLY A 1 106 ? -1.036 -31.841 -6.773 1.00 55.44 106 GLY A C 1
ATOM 810 O O . GLY A 1 106 ? -1.569 -32.840 -6.303 1.00 55.44 106 GLY A O 1
ATOM 811 N N . THR A 1 107 ? -0.249 -31.917 -7.847 1.00 55.69 107 THR A N 1
ATOM 812 C CA . THR A 1 107 ? -0.024 -33.173 -8.592 1.00 55.69 107 THR A CA 1
ATOM 813 C C . THR A 1 107 ? 0.691 -34.249 -7.769 1.00 55.69 107 THR A C 1
ATOM 815 O O . THR A 1 107 ? 0.448 -35.437 -7.971 1.00 55.69 107 THR A O 1
ATOM 818 N N . ARG A 1 108 ? 1.539 -33.866 -6.802 1.00 53.50 108 ARG A N 1
ATOM 819 C CA . ARG A 1 108 ? 2.198 -34.810 -5.883 1.00 53.50 108 ARG A CA 1
ATOM 820 C C . ARG A 1 108 ? 1.265 -35.328 -4.782 1.00 53.50 108 ARG A C 1
ATOM 822 O O . ARG A 1 108 ? 1.470 -36.447 -4.325 1.00 53.50 108 ARG A O 1
ATOM 829 N N . ALA A 1 109 ? 0.264 -34.546 -4.374 1.00 51.78 109 ALA A N 1
ATOM 830 C CA . ALA A 1 109 ? -0.743 -34.959 -3.393 1.00 51.78 109 ALA A CA 1
ATOM 831 C C . ALA A 1 109 ? -1.772 -35.941 -3.981 1.00 51.78 109 ALA A C 1
ATOM 833 O O . ALA A 1 109 ? -2.242 -36.815 -3.271 1.00 51.78 109 ALA A O 1
ATOM 834 N N . VAL A 1 110 ? -2.064 -35.840 -5.281 1.00 56.62 110 VAL A N 1
ATOM 835 C CA . VAL A 1 110 ? -3.014 -36.722 -5.995 1.00 56.62 110 VAL A CA 1
ATOM 836 C C . VAL A 1 110 ? -2.412 -38.096 -6.346 1.00 56.62 110 VAL A C 1
ATOM 838 O O . VAL A 1 110 ? -3.130 -39.019 -6.705 1.00 56.62 110 VAL A O 1
ATOM 841 N N . ARG A 1 111 ? -1.086 -38.256 -6.245 1.00 54.66 111 ARG A N 1
ATOM 842 C CA . ARG A 1 111 ? -0.360 -39.499 -6.577 1.00 54.66 111 ARG A CA 1
ATOM 843 C C . ARG A 1 111 ? -0.013 -40.381 -5.365 1.00 54.66 111 ARG A C 1
ATOM 845 O O . ARG A 1 111 ? 0.823 -41.272 -5.517 1.00 54.66 111 ARG A O 1
ATOM 852 N N . ARG A 1 112 ? -0.575 -40.117 -4.183 1.00 45.19 112 ARG A N 1
ATOM 853 C CA . ARG A 1 112 ? -0.370 -40.928 -2.973 1.00 45.19 112 ARG A CA 1
ATOM 854 C C . ARG A 1 112 ? -1.638 -41.644 -2.559 1.00 45.19 112 ARG A C 1
ATOM 856 O O . ARG A 1 112 ? -2.704 -41.005 -2.653 1.00 45.19 112 ARG A O 1
#

Sequence (112 aa):
MPHDPSPSKIVRPFTRQSTVLELASTMPGRAFKAMIVRQLPPVATEKERQELEDLTLGLPLETLVELSEGKLTWGIADSLVDLANRKPQRVIRRGVGAGAAALKKGTRAVRR